Protein AF-A0A855IST6-F1 (afdb_monomer_lite)

Secondary structure (DSSP, 8-state):
--HHHHGGG-EEEEETTEEEEEEEEEETTEEEEEESS-PPPTT-EEE-TTS-EEEEEEEEE-SSS-EEEEEEE---S---------

Radius of gyration: 15.52 Å; chains: 1; bounding box: 21×22×67 Å

Foldseek 3Di:
DPPVVCVQQPFFKQWLNDTFRWHWDQDPNWTKIKGQPDWDDFQTWIAGPVRWIWTFHDKDDPDPRMIMTIIDTDPPDPPPPPPPDD

Organism: NCBI:txid136468

pLDDT: mean 80.14, std 16.07, range [42.56, 94.62]

Sequence (86 aa):
MDHFIDSAFSKEWQVGGEPAPCRYRYKDDTHELKNHSGLLEKGTVCVHPNGDKYEVISSERFNTSTYLHTLQPLNDKPQTDWTPQR

Structure (mmCIF, N/CA/C/O backbone):
data_AF-A0A855IST6-F1
#
_entry.id   AF-A0A855IST6-F1
#
loop_
_atom_site.group_PDB
_atom_site.id
_atom_site.type_symbol
_atom_site.label_atom_id
_atom_site.label_alt_id
_atom_site.label_comp_id
_atom_site.label_asym_id
_atom_site.label_entity_id
_atom_site.label_seq_id
_atom_site.pdbx_PDB_ins_code
_atom_site.Cartn_x
_atom_site.Cartn_y
_atom_site.Cartn_z
_atom_site.occupancy
_atom_site.B_iso_or_equiv
_atom_site.auth_seq_id
_atom_site.auth_comp_id
_atom_site.auth_asym_id
_atom_site.auth_atom_id
_atom_site.pdbx_PD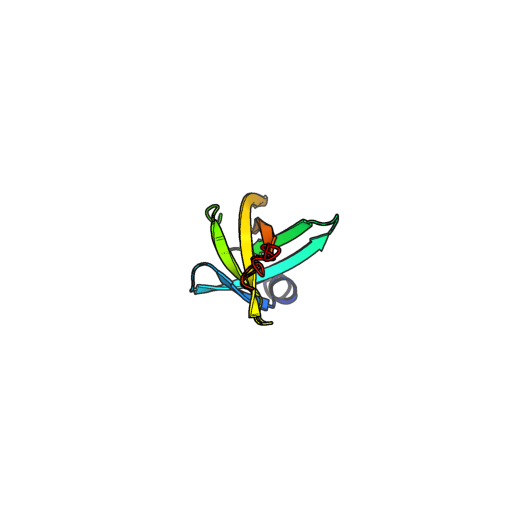B_model_num
ATOM 1 N N . MET A 1 1 ? 9.240 -0.690 27.317 1.00 43.25 1 MET A N 1
ATOM 2 C CA . MET A 1 1 ? 8.441 -1.905 27.060 1.00 43.25 1 MET A CA 1
ATOM 3 C C . MET A 1 1 ? 8.227 -1.927 25.547 1.00 43.25 1 MET A C 1
ATOM 5 O O . MET A 1 1 ? 7.108 -1.759 25.107 1.00 43.25 1 MET A O 1
ATOM 9 N N . ASP A 1 2 ? 9.306 -2.030 24.749 1.00 45.12 2 ASP A N 1
ATOM 10 C CA . ASP A 1 2 ? 9.300 -1.529 23.350 1.00 45.12 2 ASP A CA 1
ATOM 11 C C . ASP A 1 2 ? 10.032 -2.431 22.341 1.00 45.12 2 ASP A C 1
ATOM 13 O O . ASP A 1 2 ? 10.070 -2.135 21.157 1.00 45.12 2 ASP A O 1
ATOM 17 N N . HIS A 1 3 ? 10.573 -3.577 22.762 1.00 42.56 3 HIS A N 1
ATOM 18 C CA . HIS A 1 3 ? 11.277 -4.489 21.845 1.00 42.56 3 HIS A CA 1
ATOM 19 C C . HIS A 1 3 ? 10.351 -5.460 21.090 1.00 42.56 3 HIS A C 1
ATOM 21 O O . HIS A 1 3 ? 10.796 -6.154 20.183 1.00 42.56 3 HIS A O 1
ATOM 27 N N . PHE A 1 4 ? 9.067 -5.543 21.456 1.00 44.97 4 PHE A N 1
ATOM 28 C CA . PHE A 1 4 ? 8.134 -6.521 20.874 1.00 44.97 4 PHE A CA 1
ATOM 29 C C . PHE A 1 4 ? 7.357 -6.007 19.655 1.00 44.97 4 PHE A C 1
ATOM 31 O O . PHE A 1 4 ? 6.861 -6.818 18.875 1.00 44.97 4 PHE A O 1
ATOM 38 N N . ILE A 1 5 ? 7.242 -4.686 19.479 1.00 45.34 5 ILE A N 1
ATOM 39 C CA . ILE A 1 5 ? 6.538 -4.096 18.327 1.00 45.34 5 ILE A CA 1
ATOM 40 C C . ILE A 1 5 ? 7.427 -4.160 17.071 1.00 45.34 5 ILE A C 1
ATOM 42 O O . ILE A 1 5 ? 6.929 -4.386 15.969 1.00 45.34 5 ILE A O 1
ATOM 46 N N . ASP A 1 6 ? 8.746 -4.087 17.260 1.00 48.03 6 ASP A N 1
ATOM 47 C CA . ASP A 1 6 ? 9.748 -3.969 16.198 1.00 48.03 6 ASP A CA 1
ATOM 48 C C . ASP A 1 6 ? 9.878 -5.234 15.327 1.00 48.03 6 ASP A C 1
ATOM 50 O O . ASP A 1 6 ? 9.866 -5.167 14.098 1.00 48.03 6 ASP A O 1
ATOM 54 N N . SER A 1 7 ? 9.847 -6.426 15.936 1.00 49.03 7 SER A N 1
ATOM 55 C CA . SER A 1 7 ? 9.945 -7.698 15.197 1.00 49.03 7 SER A CA 1
ATOM 56 C C . SER A 1 7 ? 8.817 -7.896 14.175 1.00 49.03 7 SER A C 1
ATOM 58 O O . SER A 1 7 ? 8.990 -8.621 13.192 1.00 49.03 7 SER A O 1
ATOM 60 N N . ALA A 1 8 ? 7.660 -7.260 14.387 1.00 51.56 8 ALA A N 1
ATOM 61 C CA . ALA A 1 8 ? 6.503 -7.369 13.508 1.00 51.56 8 ALA A CA 1
ATOM 62 C C . ALA A 1 8 ? 6.572 -6.449 12.271 1.00 51.56 8 ALA A C 1
ATOM 64 O O . ALA A 1 8 ? 5.942 -6.785 11.270 1.00 51.56 8 ALA A O 1
ATOM 65 N N . PHE A 1 9 ? 7.324 -5.342 12.317 1.00 58.69 9 PHE A N 1
ATOM 66 C CA . PHE A 1 9 ? 7.468 -4.326 11.252 1.00 58.69 9 PHE A CA 1
ATOM 67 C C . PHE A 1 9 ? 8.893 -4.304 10.671 1.00 58.69 9 PHE A C 1
ATOM 69 O O . PHE A 1 9 ? 9.436 -3.267 10.308 1.00 58.69 9 PHE A O 1
ATOM 76 N N . SER A 1 10 ? 9.514 -5.477 10.592 1.00 62.38 10 SER A N 1
ATOM 77 C CA . SER A 1 10 ? 10.957 -5.663 10.411 1.00 62.38 10 SER A CA 1
ATOM 78 C C . SER A 1 10 ? 11.467 -5.547 8.968 1.00 62.38 10 SER A C 1
ATOM 80 O O . SER A 1 10 ? 12.639 -5.816 8.712 1.00 62.38 10 SER A O 1
ATOM 82 N N . LYS A 1 11 ? 10.620 -5.165 8.003 1.00 73.19 11 LYS A N 1
ATOM 83 C CA . LYS A 1 11 ? 11.050 -4.944 6.616 1.00 73.19 11 LYS A CA 1
ATOM 84 C C . LYS A 1 11 ? 10.976 -3.461 6.284 1.00 73.19 11 LYS A C 1
ATOM 86 O O . LYS A 1 11 ? 9.906 -2.861 6.360 1.00 73.19 11 LYS A O 1
ATOM 91 N N . GLU A 1 12 ? 12.114 -2.897 5.896 1.00 83.81 12 GLU A N 1
ATOM 92 C CA . GLU A 1 12 ? 12.192 -1.543 5.357 1.00 83.81 12 GLU A CA 1
ATOM 93 C C . GLU A 1 12 ? 11.626 -1.540 3.935 1.00 83.81 12 GLU A C 1
ATOM 95 O O . GLU A 1 12 ? 12.063 -2.302 3.070 1.00 83.81 12 GLU A O 1
ATOM 100 N N . TRP A 1 13 ? 10.599 -0.727 3.723 1.00 90.44 13 TRP A N 1
ATOM 101 C CA . TRP A 1 13 ? 10.001 -0.465 2.419 1.00 90.44 13 TRP A CA 1
ATOM 102 C C . TRP A 1 13 ? 10.383 0.936 1.976 1.00 90.44 13 TRP A C 1
ATOM 104 O O . TRP A 1 13 ? 10.528 1.817 2.818 1.00 90.44 13 TRP A O 1
ATOM 114 N N . GLN A 1 14 ? 10.471 1.175 0.669 1.00 91.06 14 GLN A N 1
ATOM 115 C CA . GLN A 1 14 ? 10.504 2.552 0.172 1.00 91.06 14 GLN A CA 1
ATOM 116 C C . GLN A 1 14 ? 9.076 3.013 -0.08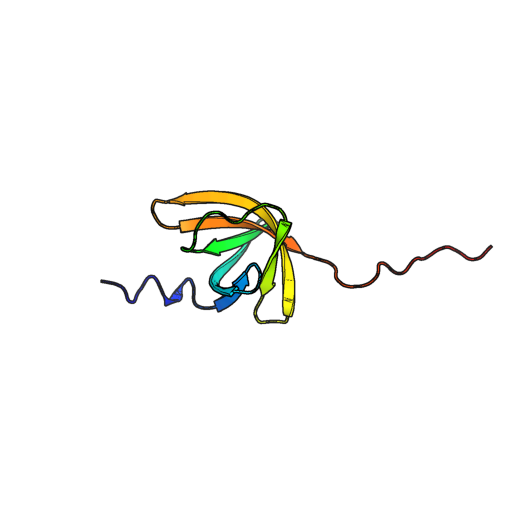2 1.00 91.06 14 GLN A C 1
ATOM 118 O O . GLN A 1 14 ? 8.415 2.511 -0.987 1.00 91.06 14 GLN A 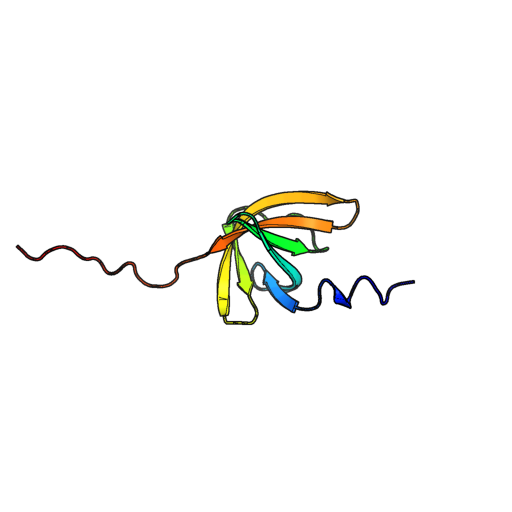O 1
ATOM 123 N N . VAL A 1 15 ? 8.592 3.957 0.714 1.00 88.69 15 VAL A N 1
ATOM 124 C CA . VAL A 1 15 ? 7.239 4.507 0.622 1.00 88.69 15 VAL A CA 1
ATOM 125 C C . VAL A 1 15 ? 7.353 5.959 0.188 1.00 88.69 15 VAL A C 1
ATOM 127 O O . VAL A 1 15 ? 7.947 6.765 0.893 1.00 88.69 15 VAL A O 1
ATOM 130 N N . GLY A 1 16 ? 6.850 6.296 -1.002 1.00 83.12 16 GLY A N 1
ATOM 131 C CA . GLY A 1 16 ? 6.982 7.660 -1.533 1.00 83.12 16 GLY A CA 1
ATOM 132 C C . GLY A 1 16 ? 8.437 8.119 -1.722 1.00 83.1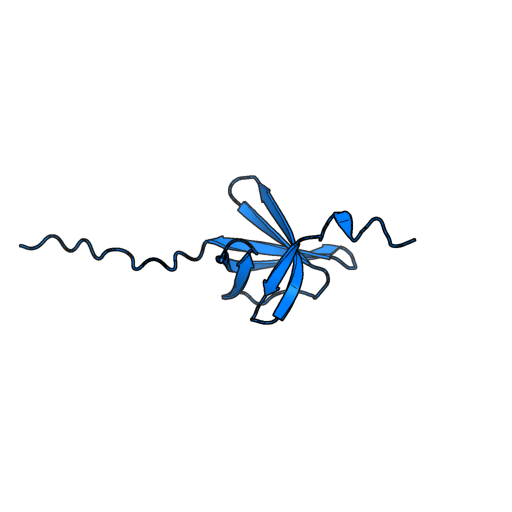2 16 GLY A C 1
ATOM 133 O O . GLY A 1 16 ? 8.697 9.314 -1.785 1.00 83.12 16 GLY A O 1
ATOM 134 N N . GLY A 1 17 ? 9.385 7.179 -1.800 1.00 82.12 17 GLY A N 1
ATOM 135 C CA . GLY A 1 17 ? 10.822 7.454 -1.898 1.00 82.12 17 GLY A CA 1
ATOM 136 C C . GLY A 1 17 ? 11.570 7.490 -0.561 1.00 82.12 17 GLY A C 1
ATOM 137 O O . GLY A 1 17 ? 12.798 7.526 -0.580 1.00 82.12 17 GLY A O 1
ATOM 138 N N . GLU A 1 18 ? 10.878 7.412 0.579 1.00 86.88 18 GLU A N 1
ATOM 139 C CA . GLU A 1 18 ? 11.511 7.372 1.901 1.00 86.88 18 GLU A CA 1
ATOM 140 C C . GLU A 1 18 ? 11.512 5.952 2.493 1.00 86.88 18 GLU A C 1
ATOM 142 O O . GLU A 1 18 ? 10.521 5.225 2.358 1.00 86.88 18 GLU A O 1
ATOM 147 N N . PRO A 1 19 ? 12.605 5.523 3.151 1.00 88.12 19 PRO A N 1
ATOM 148 C CA . PRO A 1 19 ? 12.639 4.251 3.858 1.00 88.12 19 PRO A CA 1
ATOM 149 C C . PRO A 1 19 ? 11.720 4.302 5.085 1.00 88.12 19 PRO A C 1
ATOM 151 O O . PRO A 1 19 ? 11.865 5.158 5.957 1.00 88.12 19 PRO A O 1
ATOM 154 N N . ALA A 1 20 ? 10.778 3.365 5.167 1.00 86.56 20 ALA A N 1
ATOM 155 C CA . ALA A 1 20 ? 9.837 3.255 6.272 1.00 86.56 20 ALA A CA 1
ATOM 156 C C . ALA A 1 20 ? 9.705 1.796 6.746 1.00 86.56 20 ALA A C 1
ATOM 158 O O . ALA A 1 20 ? 9.480 0.899 5.922 1.00 86.56 20 ALA A O 1
ATOM 159 N N . PRO A 1 21 ? 9.783 1.530 8.065 1.00 86.12 21 PRO A N 1
ATOM 160 C CA . PRO A 1 21 ? 9.534 0.202 8.608 1.00 86.12 21 PRO A CA 1
ATOM 161 C C . PRO A 1 21 ? 8.051 -0.141 8.453 1.00 86.12 21 PRO A C 1
ATOM 163 O O . PRO A 1 21 ? 7.171 0.517 9.018 1.00 86.12 21 PRO A O 1
ATOM 166 N N . CYS A 1 22 ? 7.767 -1.173 7.663 1.00 88.25 22 CYS A N 1
ATOM 167 C CA . CYS A 1 22 ? 6.406 -1.576 7.345 1.00 88.25 22 CYS A CA 1
ATOM 168 C C . CYS A 1 22 ? 6.201 -3.076 7.568 1.00 88.25 22 CYS A C 1
ATOM 170 O O . CYS A 1 22 ? 7.108 -3.901 7.435 1.00 88.25 22 CYS A O 1
ATOM 172 N N . ARG A 1 23 ? 4.955 -3.453 7.862 1.00 88.88 23 ARG A N 1
ATOM 173 C CA . ARG A 1 23 ? 4.528 -4.850 7.926 1.00 88.88 23 ARG A CA 1
ATOM 174 C C . ARG A 1 23 ? 3.609 -5.158 6.764 1.00 88.88 23 ARG A C 1
ATOM 176 O O . ARG A 1 23 ? 2.463 -4.721 6.740 1.00 88.88 23 ARG A O 1
ATOM 183 N N . TYR A 1 24 ? 4.100 -5.976 5.849 1.00 89.06 24 TYR A N 1
ATOM 184 C CA . TYR A 1 24 ? 3.310 -6.474 4.737 1.00 89.06 24 TYR A CA 1
ATOM 185 C C . TYR A 1 24 ? 2.580 -7.770 5.075 1.00 89.06 24 TYR A C 1
ATOM 187 O O . TYR A 1 24 ? 3.101 -8.632 5.792 1.00 89.06 24 TYR A O 1
ATOM 195 N N . ARG A 1 25 ? 1.378 -7.915 4.526 1.00 89.19 25 ARG A N 1
ATOM 196 C CA . ARG A 1 25 ? 0.569 -9.126 4.580 1.00 89.19 25 ARG A CA 1
ATOM 197 C C . ARG A 1 25 ? -0.179 -9.281 3.261 1.00 89.19 25 ARG A C 1
ATOM 199 O O . ARG A 1 25 ? -0.720 -8.318 2.744 1.00 89.19 25 ARG A O 1
ATOM 206 N N . TYR A 1 26 ? -0.256 -10.503 2.756 1.00 86.62 26 TYR A N 1
ATOM 207 C CA . TYR A 1 26 ? -1.194 -10.862 1.696 1.00 86.62 26 TYR A CA 1
ATOM 208 C C . TYR A 1 26 ? -2.250 -11.793 2.292 1.00 86.62 26 TYR A C 1
ATOM 210 O O . TYR A 1 26 ? -1.899 -12.785 2.941 1.00 86.62 26 TYR A O 1
ATOM 218 N N . LYS A 1 27 ? -3.527 -11.431 2.168 1.00 85.69 27 LYS A N 1
ATOM 219 C CA . LYS A 1 27 ? -4.658 -12.177 2.735 1.00 85.69 27 LYS A CA 1
ATOM 220 C C . LYS A 1 27 ? -5.909 -11.905 1.907 1.00 85.69 27 LYS A C 1
ATOM 222 O O . LYS A 1 27 ? -6.119 -10.767 1.522 1.00 85.69 27 LYS A O 1
ATOM 227 N N . ASP A 1 28 ? -6.741 -12.922 1.683 1.00 88.25 28 ASP A N 1
ATOM 228 C CA . ASP A 1 28 ? -8.027 -12.775 0.982 1.00 88.25 28 ASP A CA 1
ATOM 229 C C . ASP A 1 28 ? -7.874 -12.047 -0.371 1.00 88.25 28 ASP A C 1
ATOM 231 O O . ASP A 1 28 ? -8.604 -11.111 -0.680 1.00 88.25 28 ASP A O 1
ATOM 235 N N . ASP A 1 29 ? -6.847 -12.437 -1.135 1.00 84.94 29 ASP A N 1
ATOM 236 C CA . ASP A 1 29 ? -6.454 -11.830 -2.419 1.00 84.94 29 ASP A CA 1
ATOM 237 C C . ASP A 1 29 ? -6.120 -10.325 -2.364 1.00 84.94 29 ASP A C 1
ATOM 239 O O . ASP A 1 29 ? -6.071 -9.627 -3.370 1.00 84.94 29 ASP A O 1
ATOM 243 N N . THR A 1 30 ? -5.857 -9.815 -1.163 1.00 88.88 30 THR A N 1
ATOM 244 C CA . THR A 1 30 ? -5.604 -8.402 -0.903 1.00 88.88 30 THR A CA 1
ATOM 245 C C . THR A 1 30 ? -4.189 -8.211 -0.367 1.00 88.88 30 THR A C 1
ATOM 247 O O . THR A 1 30 ? -3.755 -8.896 0.567 1.00 88.88 30 THR A O 1
ATOM 250 N N . HIS A 1 31 ? -3.455 -7.261 -0.950 1.00 91.25 31 HIS A N 1
ATOM 251 C CA . HIS A 1 31 ? -2.157 -6.830 -0.440 1.00 91.25 31 HIS A CA 1
ATOM 252 C C . HIS A 1 31 ? -2.364 -5.740 0.615 1.00 91.25 31 HIS A C 1
ATOM 254 O O . HIS A 1 31 ? -2.988 -4.716 0.356 1.00 91.25 31 HIS A O 1
ATOM 260 N N . GLU A 1 32 ? -1.827 -5.950 1.808 1.00 93.00 32 GLU A N 1
ATOM 261 C CA . GLU A 1 32 ? -1.945 -5.051 2.949 1.00 93.00 32 GLU A CA 1
ATOM 262 C C . GLU A 1 32 ? -0.558 -4.613 3.418 1.00 93.00 32 GLU A C 1
ATOM 264 O O . GLU A 1 32 ? 0.352 -5.431 3.585 1.00 93.00 32 GLU A O 1
ATOM 269 N N . LEU A 1 33 ? -0.406 -3.326 3.704 1.00 91.94 33 LEU A N 1
ATOM 270 C CA . LEU A 1 33 ? 0.788 -2.743 4.296 1.00 91.94 33 LEU A CA 1
ATOM 271 C C . LEU A 1 33 ? 0.394 -1.986 5.551 1.00 91.94 33 LEU A C 1
ATOM 273 O O . LEU A 1 33 ? -0.481 -1.130 5.515 1.00 91.94 33 LEU A O 1
ATOM 277 N N . LYS A 1 34 ? 1.039 -2.289 6.671 1.00 92.00 34 LYS A N 1
ATOM 278 C CA . LYS A 1 34 ? 0.885 -1.513 7.898 1.00 92.00 34 LYS A CA 1
ATOM 279 C C . LYS A 1 34 ? 2.119 -0.669 8.136 1.00 92.00 34 LYS A C 1
ATOM 281 O O . LYS A 1 34 ? 3.230 -1.176 7.983 1.00 92.00 34 LYS A O 1
ATOM 286 N N . ASN A 1 35 ? 1.923 0.560 8.594 1.00 89.06 35 ASN A N 1
ATOM 287 C CA . ASN A 1 35 ? 3.000 1.438 9.042 1.00 89.06 35 ASN A CA 1
ATOM 288 C C . ASN A 1 35 ? 2.630 2.146 10.362 1.00 89.06 35 ASN A C 1
ATOM 290 O O . ASN A 1 35 ? 1.504 2.031 10.866 1.00 89.06 35 ASN A O 1
ATOM 294 N N . HIS A 1 36 ? 3.592 2.902 10.889 1.00 87.31 36 HIS A N 1
ATOM 295 C CA . HIS A 1 36 ? 3.400 3.843 11.996 1.00 87.31 36 HIS A CA 1
ATOM 296 C C . HIS A 1 36 ? 3.515 5.316 11.564 1.00 87.31 36 HIS A C 1
ATOM 298 O O . HIS A 1 36 ? 3.256 6.211 12.366 1.00 87.31 36 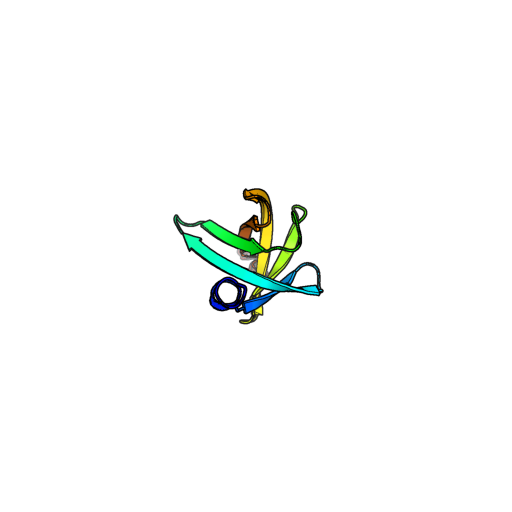HIS A O 1
ATOM 304 N N . SER A 1 37 ? 3.879 5.573 10.304 1.00 82.12 37 SER A N 1
ATOM 305 C CA . SER A 1 37 ? 4.212 6.910 9.796 1.00 82.12 37 SER A CA 1
ATOM 306 C C . SER A 1 37 ? 2.997 7.778 9.471 1.00 82.12 37 SER A C 1
ATOM 308 O O . SER A 1 37 ? 3.137 8.991 9.359 1.00 82.12 37 SER A O 1
ATOM 310 N N . GLY A 1 38 ? 1.807 7.190 9.325 1.00 87.81 38 GLY A N 1
ATOM 311 C CA . GLY A 1 38 ? 0.600 7.936 8.978 1.00 87.81 38 GLY A CA 1
ATOM 312 C C . GLY A 1 38 ? -0.194 7.306 7.844 1.00 87.81 38 GLY A C 1
ATOM 313 O O . GLY A 1 38 ? 0.181 6.280 7.278 1.00 87.81 38 GLY A O 1
ATOM 314 N N . LEU A 1 39 ? -1.301 7.962 7.494 1.00 91.00 39 LEU A N 1
ATOM 315 C CA . LEU A 1 39 ? -2.069 7.629 6.299 1.00 91.00 39 LEU A CA 1
ATOM 316 C C . LEU A 1 39 ? -1.257 7.971 5.048 1.00 91.00 39 LEU A C 1
ATOM 318 O O . LEU A 1 39 ? -0.772 9.090 4.914 1.00 91.00 39 LEU A O 1
ATOM 322 N N . LEU A 1 40 ? -1.151 7.013 4.130 1.00 91.12 40 LEU A N 1
ATOM 323 C CA . LEU A 1 40 ? -0.554 7.230 2.817 1.00 91.12 40 LEU A CA 1
ATOM 324 C C . LEU A 1 40 ? -1.624 7.697 1.839 1.00 91.12 40 LEU A C 1
ATOM 326 O O . LEU A 1 40 ? -2.747 7.179 1.847 1.00 91.12 40 LEU A O 1
ATOM 330 N N . GLU A 1 41 ? -1.279 8.650 0.982 1.00 91.50 41 GLU A N 1
ATOM 331 C CA . GLU A 1 41 ? -2.183 9.103 -0.069 1.00 91.50 41 GLU A CA 1
ATOM 332 C C . GLU A 1 41 ? -2.394 8.003 -1.113 1.00 91.50 41 GLU A C 1
ATOM 334 O O . GLU A 1 41 ? -1.500 7.199 -1.403 1.00 91.50 41 GLU A O 1
ATOM 339 N N . LYS A 1 42 ? -3.591 7.966 -1.702 1.00 92.25 42 LYS A N 1
ATOM 340 C CA . LYS A 1 42 ? -3.879 7.072 -2.825 1.00 92.25 42 LYS A CA 1
ATOM 341 C C . LYS A 1 42 ? -2.961 7.422 -4.001 1.00 92.25 42 LYS A C 1
ATOM 343 O O . LYS A 1 42 ? -2.826 8.593 -4.337 1.00 92.25 42 LYS A O 1
ATOM 348 N N . GLY A 1 43 ? -2.363 6.412 -4.625 1.00 89.69 43 GLY A N 1
ATOM 349 C CA . GLY A 1 43 ? -1.344 6.583 -5.663 1.00 89.69 43 GLY A CA 1
ATOM 350 C C . GLY A 1 43 ? 0.088 6.614 -5.126 1.00 89.69 43 GLY A C 1
ATOM 351 O O . GLY A 1 43 ? 1.035 6.627 -5.910 1.00 89.69 43 GLY A O 1
ATOM 352 N N . THR A 1 44 ? 0.285 6.585 -3.800 1.00 92.31 44 THR A N 1
ATOM 353 C CA . THR A 1 44 ? 1.633 6.464 -3.230 1.00 92.31 44 THR A CA 1
ATOM 354 C C . THR A 1 44 ? 2.250 5.137 -3.660 1.00 92.31 44 THR A C 1
ATOM 356 O O . THR A 1 44 ? 1.677 4.071 -3.420 1.00 92.31 44 THR A O 1
ATOM 359 N N . VAL A 1 45 ? 3.442 5.194 -4.255 1.00 92.19 45 VAL A N 1
ATOM 360 C CA . VAL A 1 45 ? 4.197 3.998 -4.642 1.00 92.19 45 VAL A CA 1
ATOM 361 C C . VAL A 1 45 ? 4.996 3.484 -3.449 1.00 92.19 45 VAL A C 1
ATOM 363 O O . VAL A 1 45 ? 5.757 4.218 -2.816 1.00 92.19 45 VAL A O 1
ATOM 366 N N . CYS A 1 46 ? 4.811 2.203 -3.159 1.00 91.06 46 CYS A N 1
ATOM 367 C CA . CYS A 1 46 ? 5.492 1.440 -2.128 1.00 91.06 46 CYS A CA 1
ATOM 368 C C . CYS A 1 46 ? 6.340 0.356 -2.800 1.00 91.06 46 CYS A C 1
ATOM 370 O O . CYS A 1 46 ? 5.815 -0.479 -3.536 1.00 91.06 46 CYS A O 1
ATOM 372 N N . VAL A 1 47 ? 7.644 0.347 -2.548 1.00 91.19 47 VAL A N 1
ATOM 373 C CA . VAL A 1 47 ? 8.573 -0.649 -3.090 1.00 91.19 47 VAL A CA 1
ATOM 374 C C . VAL A 1 47 ? 8.916 -1.643 -1.991 1.00 91.19 47 VAL A C 1
ATOM 376 O O . VAL A 1 47 ? 9.459 -1.275 -0.945 1.00 91.19 47 VAL A O 1
ATOM 379 N N . HIS A 1 48 ? 8.584 -2.908 -2.231 1.00 87.31 48 HIS A N 1
ATOM 380 C CA . HIS A 1 48 ? 8.954 -4.009 -1.358 1.00 87.31 48 HIS A CA 1
ATOM 381 C C . HIS A 1 48 ? 10.475 -4.237 -1.452 1.00 87.31 48 HIS A C 1
ATOM 383 O O . HIS A 1 48 ? 11.048 -4.114 -2.536 1.00 87.31 48 HIS A O 1
ATOM 389 N N . PRO A 1 49 ? 11.158 -4.661 -0.373 1.00 84.25 49 PRO A N 1
ATOM 390 C CA . PRO A 1 49 ? 12.602 -4.944 -0.383 1.00 84.25 49 PRO A CA 1
ATOM 391 C C . PRO A 1 49 ? 13.094 -6.006 -1.391 1.00 84.25 49 PRO A C 1
ATOM 393 O O . PRO A 1 49 ? 14.291 -6.248 -1.491 1.00 84.25 49 PRO A O 1
ATOM 396 N N . ASN A 1 50 ? 12.200 -6.663 -2.134 1.00 83.56 50 ASN A N 1
ATOM 397 C CA . ASN A 1 50 ? 12.543 -7.592 -3.219 1.00 83.56 50 ASN A CA 1
ATOM 398 C C . ASN A 1 50 ? 12.535 -6.912 -4.604 1.00 83.56 50 ASN A C 1
ATOM 400 O O . ASN A 1 50 ? 12.825 -7.576 -5.593 1.00 83.56 50 ASN A O 1
ATOM 404 N N . GLY A 1 51 ? 12.195 -5.620 -4.671 1.00 82.81 51 GLY A N 1
ATOM 405 C CA . GLY A 1 51 ? 12.063 -4.846 -5.903 1.00 82.81 51 GLY A CA 1
ATOM 406 C C . GLY A 1 51 ? 10.639 -4.752 -6.462 1.00 82.81 51 GLY A C 1
ATOM 407 O O . GLY A 1 51 ? 10.428 -3.983 -7.398 1.00 82.81 51 GLY A O 1
ATOM 408 N N . ASP A 1 52 ? 9.661 -5.473 -5.903 1.00 86.75 52 ASP A N 1
ATOM 409 C CA . ASP A 1 52 ? 8.270 -5.376 -6.351 1.00 86.75 52 ASP A CA 1
ATOM 410 C C . ASP A 1 52 ? 7.680 -4.012 -5.989 1.00 86.75 52 ASP A C 1
ATOM 412 O O . ASP A 1 52 ? 7.842 -3.517 -4.869 1.00 86.75 52 ASP A O 1
ATOM 416 N N . LYS A 1 53 ? 6.949 -3.416 -6.930 1.00 90.81 53 LYS A N 1
ATOM 417 C CA . LYS A 1 53 ? 6.268 -2.138 -6.730 1.00 90.81 53 LYS A CA 1
ATOM 418 C C . LYS A 1 53 ? 4.789 -2.364 -6.485 1.00 90.81 53 LYS A C 1
ATOM 420 O O . LYS A 1 53 ? 4.149 -3.192 -7.131 1.00 90.81 53 LYS A O 1
ATOM 425 N N . TYR A 1 54 ? 4.247 -1.562 -5.590 1.00 92.06 54 TYR A N 1
ATOM 426 C CA . TYR A 1 54 ? 2.846 -1.559 -5.230 1.00 92.06 54 TYR A CA 1
ATOM 427 C C . TYR A 1 54 ? 2.336 -0.125 -5.170 1.00 92.06 54 TYR A C 1
ATOM 429 O O . TYR A 1 54 ? 3.062 0.781 -4.772 1.00 92.06 54 TYR A O 1
ATOM 437 N N . GLU A 1 55 ? 1.085 0.082 -5.543 1.00 93.44 55 GLU A N 1
ATOM 438 C CA . GLU A 1 55 ? 0.390 1.357 -5.421 1.00 93.44 55 GLU A CA 1
ATOM 439 C C . GLU A 1 55 ? -0.616 1.288 -4.272 1.00 93.44 55 GLU A C 1
ATOM 441 O O . GLU A 1 55 ? -1.363 0.317 -4.153 1.00 93.44 55 GLU A O 1
ATOM 446 N N . VAL A 1 56 ? -0.661 2.321 -3.432 1.00 93.75 56 VAL A N 1
ATOM 447 C CA . VAL A 1 56 ? -1.695 2.457 -2.400 1.00 93.75 56 VAL A CA 1
ATOM 448 C C . VAL A 1 56 ? -3.032 2.798 -3.057 1.00 93.75 56 VAL A C 1
ATOM 450 O O . VAL A 1 56 ? -3.175 3.857 -3.668 1.00 93.75 56 VAL A O 1
ATOM 453 N N . ILE A 1 57 ? -4.038 1.939 -2.882 1.00 94.62 57 ILE A N 1
ATOM 454 C CA . ILE A 1 57 ? -5.398 2.163 -3.403 1.00 94.62 57 ILE A CA 1
ATOM 455 C C . ILE A 1 57 ? -6.376 2.661 -2.334 1.00 94.62 57 ILE A C 1
ATOM 457 O O . ILE A 1 57 ? -7.326 3.379 -2.659 1.00 94.62 57 ILE A O 1
ATOM 461 N N . SER A 1 58 ? -6.119 2.333 -1.066 1.00 94.12 58 SER A N 1
ATOM 462 C CA . SER A 1 58 ? -6.861 2.829 0.095 1.00 94.12 58 SER A CA 1
ATOM 463 C C . SER A 1 58 ? -5.987 2.830 1.343 1.00 94.12 58 SER A C 1
ATOM 465 O O . SER A 1 58 ? -5.089 2.004 1.484 1.00 94.12 58 SER A O 1
ATOM 467 N N . SER A 1 59 ? -6.278 3.749 2.259 1.00 94.19 59 SER A N 1
ATOM 468 C CA . SER A 1 59 ? -5.586 3.889 3.539 1.00 94.19 59 SER A CA 1
ATOM 469 C C . SER A 1 59 ? -6.596 4.154 4.642 1.00 94.19 59 SER A C 1
ATOM 471 O O . SER A 1 59 ? -7.485 4.989 4.483 1.00 94.19 59 SER A O 1
ATOM 473 N N . GLU A 1 60 ? -6.425 3.495 5.781 1.00 93.94 60 GLU A N 1
ATOM 474 C CA . GLU A 1 60 ? -7.258 3.678 6.962 1.00 93.94 60 GLU A CA 1
ATOM 475 C C . GLU A 1 60 ? -6.437 3.619 8.254 1.00 93.94 60 GLU A C 1
ATOM 477 O O . GLU A 1 60 ? -5.342 3.054 8.325 1.00 93.94 60 GLU A O 1
ATOM 482 N N . ARG A 1 61 ? -6.970 4.227 9.316 1.00 92.69 61 ARG A N 1
ATOM 483 C CA . ARG A 1 61 ? -6.370 4.147 10.647 1.00 92.69 61 ARG A CA 1
ATOM 484 C C . ARG A 1 61 ? -6.874 2.882 11.335 1.00 92.69 61 ARG A C 1
ATOM 486 O O . ARG A 1 61 ? -8.030 2.820 11.732 1.00 92.69 61 ARG A O 1
ATOM 493 N N . PHE A 1 62 ? -5.988 1.908 11.524 1.00 87.12 62 PHE A N 1
ATOM 494 C CA . PHE A 1 62 ? -6.329 0.629 12.149 1.00 87.12 62 PHE A CA 1
ATOM 495 C C . PHE A 1 62 ? -6.414 0.731 13.680 1.00 87.12 62 PHE A C 1
ATOM 497 O O . PHE A 1 62 ? -7.289 0.133 14.301 1.00 87.12 62 PHE A O 1
ATOM 504 N N . ASN A 1 63 ? -5.501 1.477 14.314 1.00 87.12 63 ASN A N 1
ATOM 505 C CA . ASN A 1 63 ? -5.546 1.776 15.751 1.00 87.12 63 ASN A CA 1
ATOM 506 C C . ASN A 1 63 ? -4.854 3.117 16.069 1.00 87.12 63 ASN A C 1
ATOM 508 O O . ASN A 1 63 ? -4.516 3.885 15.168 1.00 87.12 63 ASN A O 1
ATOM 512 N N . THR A 1 64 ? -4.641 3.426 17.354 1.00 83.56 64 THR A N 1
ATOM 513 C CA . THR A 1 64 ? -4.081 4.715 17.793 1.00 83.56 64 THR A CA 1
ATOM 514 C C . THR A 1 64 ? -2.753 5.067 17.120 1.00 83.56 64 THR A C 1
ATOM 516 O O . THR A 1 64 ? -2.550 6.239 16.811 1.00 83.56 64 THR A O 1
ATOM 519 N N . SER A 1 65 ? -1.905 4.080 16.826 1.00 85.31 65 SER A N 1
ATOM 520 C CA . SER A 1 65 ? -0.555 4.315 16.295 1.00 85.31 65 SER A CA 1
ATOM 521 C C . SER A 1 65 ? -0.262 3.561 15.000 1.00 85.31 65 SER A C 1
ATOM 523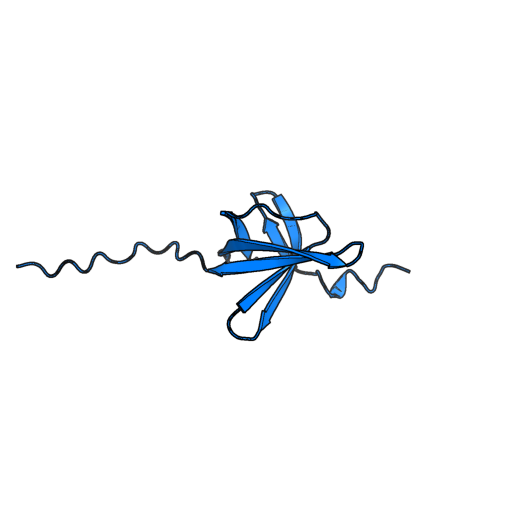 O O . SER A 1 65 ? 0.848 3.657 14.501 1.00 85.31 65 SER A O 1
ATOM 525 N N . THR A 1 66 ? -1.206 2.782 14.469 1.00 88.38 66 THR A N 1
ATOM 526 C CA . THR A 1 66 ? -1.000 1.915 13.299 1.00 88.38 66 THR A CA 1
ATOM 527 C C . THR A 1 66 ? -1.985 2.272 12.204 1.00 88.38 66 THR A C 1
ATOM 529 O O . THR A 1 66 ? -3.194 2.357 12.449 1.00 88.38 66 THR A O 1
ATOM 532 N N . TYR A 1 67 ? -1.473 2.387 10.989 1.00 91.00 67 TYR A N 1
ATOM 533 C CA . TYR A 1 67 ? -2.257 2.615 9.785 1.00 91.00 67 TYR A CA 1
ATOM 534 C C . TYR A 1 67 ? -2.186 1.372 8.907 1.00 91.00 67 TYR A C 1
ATOM 536 O O . TYR A 1 67 ? -1.195 0.642 8.936 1.00 91.00 67 TYR A O 1
ATOM 544 N N . LEU A 1 68 ? -3.278 1.085 8.208 1.00 93.25 68 LEU A N 1
ATOM 545 C CA . LEU A 1 68 ? -3.407 -0.023 7.275 1.00 93.25 68 LEU A CA 1
ATOM 546 C C . LEU A 1 68 ? -3.649 0.558 5.886 1.00 93.25 68 LEU A C 1
ATOM 548 O O . LEU A 1 68 ? -4.518 1.404 5.698 1.00 93.25 68 LEU A O 1
ATOM 552 N N . HIS A 1 69 ? -2.874 0.087 4.924 1.00 93.94 69 HIS A N 1
ATOM 553 C CA . HIS A 1 69 ? -2.939 0.488 3.533 1.00 93.94 69 HIS A CA 1
ATOM 554 C C . HIS A 1 69 ? -3.224 -0.743 2.698 1.00 93.94 69 HIS A C 1
ATOM 556 O O . HIS A 1 69 ? -2.559 -1.769 2.842 1.00 93.94 69 HIS A O 1
ATOM 562 N N . THR A 1 70 ? -4.197 -0.633 1.813 1.00 94.56 70 THR A N 1
ATOM 563 C CA . THR A 1 70 ? -4.439 -1.629 0.783 1.00 94.56 70 THR A CA 1
ATOM 564 C C . THR A 1 70 ? -3.610 -1.266 -0.430 1.00 94.56 70 THR A C 1
ATOM 566 O O . THR A 1 70 ? -3.603 -0.118 -0.884 1.00 94.56 70 THR A O 1
ATOM 569 N N . LEU A 1 71 ? -2.906 -2.260 -0.942 1.00 94.12 71 LEU A N 1
ATOM 570 C CA . LEU A 1 71 ? -1.973 -2.144 -2.037 1.00 94.12 71 LEU A CA 1
ATOM 571 C C . LEU A 1 71 ? -2.498 -2.879 -3.272 1.00 94.12 71 LEU A C 1
ATOM 573 O O . LEU A 1 71 ? -3.176 -3.901 -3.169 1.00 94.12 71 LEU A O 1
ATOM 577 N N . GLN A 1 72 ? -2.109 -2.391 -4.441 1.00 92.44 72 GLN A N 1
ATOM 578 C CA . GLN A 1 72 ? -2.264 -3.073 -5.718 1.00 92.44 72 GLN A CA 1
ATOM 579 C C . GLN A 1 72 ? -0.881 -3.270 -6.353 1.00 92.44 72 GLN A C 1
ATOM 581 O O . GLN A 1 72 ? -0.095 -2.322 -6.357 1.00 92.44 72 GLN A O 1
ATOM 586 N N . PRO A 1 73 ? -0.549 -4.453 -6.899 1.00 89.69 73 PRO A N 1
ATOM 587 C CA . PRO A 1 73 ? 0.699 -4.648 -7.630 1.00 89.69 73 PRO A CA 1
ATOM 588 C C . PRO A 1 73 ? 0.798 -3.690 -8.822 1.00 89.69 73 PRO A C 1
ATOM 590 O O . PRO A 1 73 ? -0.108 -3.620 -9.654 1.00 89.69 73 PRO A O 1
ATOM 593 N N . LEU A 1 74 ? 1.914 -2.973 -8.924 1.00 86.25 74 LEU A N 1
ATOM 594 C CA . LEU A 1 74 ? 2.247 -2.164 -10.091 1.00 86.25 74 LEU A CA 1
ATOM 595 C C . LEU A 1 74 ? 2.976 -3.057 -11.094 1.00 86.25 74 LEU A C 1
ATOM 597 O O . LEU A 1 74 ? 4.142 -3.411 -10.911 1.00 86.25 74 LEU A O 1
ATOM 601 N N . ASN A 1 75 ? 2.288 -3.426 -12.173 1.00 71.62 75 ASN A N 1
ATOM 602 C CA . ASN A 1 75 ? 2.939 -4.063 -13.310 1.00 71.62 75 ASN A CA 1
ATOM 603 C C . ASN A 1 75 ? 3.770 -3.011 -14.057 1.00 71.62 75 ASN A C 1
ATOM 605 O O . ASN A 1 75 ? 3.269 -2.310 -14.925 1.00 71.62 75 ASN A O 1
ATOM 609 N N . ASP A 1 76 ? 5.056 -2.929 -13.722 1.00 61.31 76 ASP A N 1
ATOM 610 C CA . ASP A 1 76 ? 6.053 -2.096 -14.417 1.00 61.31 76 ASP A CA 1
ATOM 611 C C . ASP A 1 76 ? 6.473 -2.700 -15.774 1.00 61.31 76 ASP A C 1
ATOM 613 O O . ASP A 1 76 ? 7.233 -2.108 -16.537 1.00 61.31 76 ASP A O 1
ATOM 617 N N . LYS A 1 77 ? 5.998 -3.911 -16.096 1.00 55.16 77 LYS A N 1
ATOM 618 C CA . LYS A 1 77 ? 6.233 -4.510 -17.410 1.00 55.16 77 LYS A CA 1
ATOM 619 C C . LYS A 1 77 ? 5.373 -3.776 -18.437 1.00 55.16 77 LYS A C 1
ATOM 621 O O . LYS A 1 77 ? 4.168 -3.665 -18.205 1.00 55.16 77 LYS A O 1
ATOM 626 N N . PRO A 1 78 ? 5.933 -3.343 -19.583 1.00 52.34 78 PRO A N 1
ATOM 627 C CA . PRO A 1 78 ? 5.105 -2.878 -20.680 1.00 52.34 78 PRO A CA 1
ATOM 628 C C . PRO A 1 78 ? 4.126 -4.003 -20.997 1.00 52.34 78 PRO A C 1
ATOM 630 O O . PRO A 1 78 ? 4.537 -5.137 -21.268 1.00 52.34 78 PRO A O 1
ATOM 633 N N . GLN A 1 79 ? 2.833 -3.706 -20.897 1.00 51.34 79 GLN A N 1
ATOM 634 C CA . GLN A 1 79 ? 1.801 -4.567 -21.442 1.00 51.34 79 GLN A CA 1
ATOM 635 C C . GLN A 1 79 ? 2.216 -4.788 -22.894 1.00 51.34 79 GLN A C 1
ATOM 637 O O . GLN A 1 79 ? 2.300 -3.828 -23.657 1.00 51.34 79 GLN A O 1
ATOM 642 N N . THR A 1 80 ? 2.643 -6.008 -23.236 1.00 50.97 80 THR A N 1
ATOM 643 C CA . THR A 1 80 ? 3.032 -6.304 -24.613 1.00 50.97 80 THR A CA 1
ATOM 644 C C . THR A 1 80 ? 1.804 -5.989 -25.440 1.00 50.97 80 THR A C 1
ATOM 646 O O . THR A 1 80 ? 0.764 -6.623 -25.252 1.00 50.97 80 THR A O 1
ATOM 649 N N . ASP A 1 81 ? 1.909 -4.948 -26.259 1.00 53.91 81 ASP A N 1
ATOM 650 C CA . ASP A 1 81 ? 0.878 -4.544 -27.194 1.00 53.91 81 ASP A CA 1
ATOM 651 C C . ASP A 1 81 ? 0.771 -5.686 -28.207 1.00 53.91 81 ASP A C 1
ATOM 653 O O . ASP A 1 81 ? 1.477 -5.742 -29.211 1.00 53.91 81 ASP A O 1
ATOM 657 N N . TRP A 1 82 ? -0.023 -6.704 -27.875 1.00 52.97 82 TRP A N 1
ATOM 658 C CA . TRP A 1 82 ? -0.401 -7.752 -28.807 1.00 52.97 82 TRP A CA 1
ATOM 659 C C . TRP A 1 82 ? -1.436 -7.146 -29.751 1.00 52.97 82 TRP A C 1
ATOM 661 O O . TRP A 1 82 ? -2.603 -7.530 -29.735 1.00 52.97 82 TRP A O 1
ATOM 671 N N . THR A 1 83 ? -1.029 -6.165 -30.558 1.00 69.88 83 THR A N 1
ATOM 672 C CA . THR A 1 83 ? -1.792 -5.792 -31.741 1.00 69.88 83 THR A CA 1
ATOM 673 C C . THR A 1 83 ? -1.566 -6.916 -32.758 1.00 69.88 83 THR A C 1
ATOM 675 O O . THR A 1 83 ? -0.438 -7.077 -33.233 1.00 69.88 83 THR A O 1
ATOM 678 N N . PRO A 1 84 ? -2.573 -7.750 -33.089 1.00 60.84 84 PRO A N 1
ATOM 679 C CA . PRO A 1 84 ? -2.407 -8.725 -34.159 1.00 60.84 84 PRO A CA 1
ATOM 680 C C . PRO A 1 84 ? -2.117 -7.958 -35.455 1.00 60.84 84 PRO A C 1
ATOM 682 O O . PRO A 1 84 ? -2.937 -7.150 -35.893 1.00 60.84 84 PRO A O 1
ATOM 685 N N . GLN A 1 85 ? -0.934 -8.168 -36.041 1.00 59.06 85 GLN A N 1
ATOM 686 C CA . GLN A 1 85 ? -0.622 -7.625 -37.362 1.00 59.06 85 GLN A CA 1
ATOM 687 C C . GLN A 1 85 ? -1.611 -8.213 -38.375 1.00 59.06 85 GLN A C 1
ATOM 689 O O . GLN A 1 85 ? -1.826 -9.426 -38.409 1.00 59.06 85 GLN A O 1
ATOM 694 N N . ARG A 1 86 ? -2.250 -7.325 -39.138 1.00 64.06 86 ARG A N 1
ATOM 695 C CA . ARG A 1 86 ? -3.178 -7.654 -40.221 1.00 64.06 86 ARG A CA 1
ATOM 696 C C . ARG A 1 86 ? -2.438 -7.850 -41.533 1.00 64.06 86 ARG A C 1
ATOM 698 O O . ARG A 1 86 ? -1.462 -7.100 -41.755 1.00 64.06 86 ARG A O 1
#